Protein AF-A0A7J5EAK7-F1 (afdb_monomer_lite)

Sequence (174 aa):
MSTESIKKLTDEFKSHREKKEISLQLIHNKTRIDIKYLKAIEDGNFDVMPQVYLRAFLKEYAKSIGLDPEETLKNYEKAIAGLYGIEEETEQENDKSKKEGKQEKKKLIYTYENVMGVEEPASKKNNNLIIGLIGAGAVIVAAVLIFIFTRNEPEIIKENPYEEILEENSDRFE

Secondary structure (DSSP, 8-state):
-HHHHHHHHHHHHHHHHHHTT--HHHHHHHH---HHHHHHHHTT-GGGS-HHHHHHHHHHHHHHTT--HHHHHHHHHHHHTT-SS--------------------------STTS-----PPP--------SSHHHHHHHHHHHHHHHHHT-------PPPHHHHHHHHHTT--
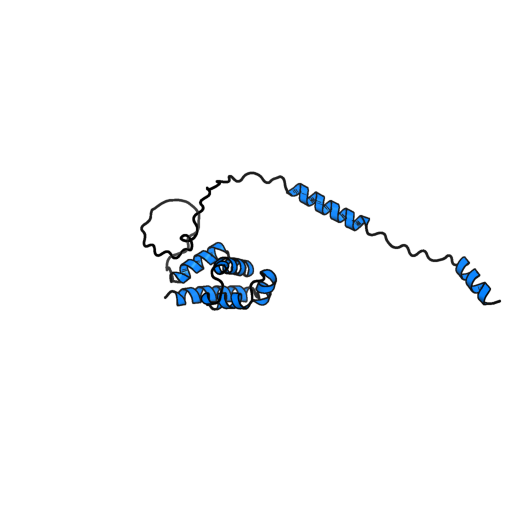
Foldseek 3Di:
DLVVLQQVLLCVLVVLCVVVVHDLVNLCVVPVDDSVVVVCSSVSNCVPDDPVCPLVVQLSSCVSSVHHSVVSVVSVVCSNVVNHPPDPPDDDDDDDDDDDDDDDDDDDDDDPPPPDDDDDDDDDDDDDDDPDPPVVVVVVVVVVVCVVVVPDDPPDPDDDPPVVVVVVVVVVVD

pLDDT: mean 76.87, std 22.94, range [28.05, 98.62]

Structure (mmCIF, N/CA/C/O backbone):
data_AF-A0A7J5EAK7-F1
#
_entry.id   AF-A0A7J5EAK7-F1
#
loop_
_atom_site.group_PDB
_atom_site.id
_atom_site.type_symbol
_atom_site.label_atom_id
_atom_site.label_alt_id
_atom_site.label_comp_id
_atom_site.label_asym_id
_atom_site.label_entity_id
_atom_site.label_seq_id
_atom_site.pdbx_PDB_ins_code
_atom_site.Cartn_x
_atom_site.Cartn_y
_atom_site.Cartn_z
_atom_site.occupancy
_atom_site.B_iso_or_equiv
_atom_site.auth_seq_id
_atom_site.auth_comp_id
_atom_site.au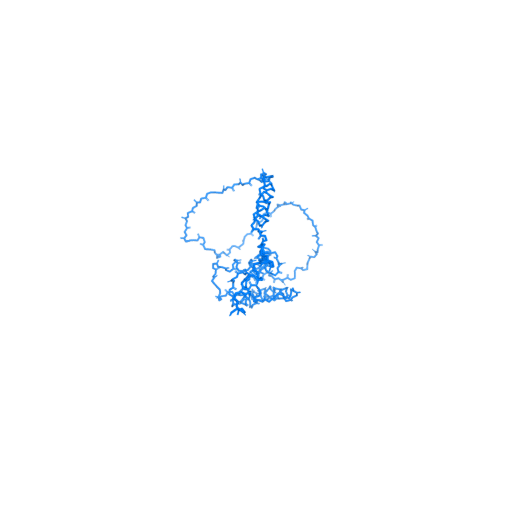th_asym_id
_atom_site.auth_atom_id
_atom_site.pdbx_PDB_model_num
ATOM 1 N N . MET A 1 1 ? 20.276 -9.137 -8.975 1.00 59.59 1 MET A N 1
ATOM 2 C CA . MET A 1 1 ? 20.532 -7.816 -8.357 1.00 59.59 1 MET A CA 1
ATOM 3 C C . MET A 1 1 ? 19.228 -7.068 -8.110 1.00 59.59 1 MET A C 1
ATOM 5 O O . MET A 1 1 ? 18.949 -6.799 -6.955 1.00 59.59 1 MET A O 1
ATOM 9 N N . SER A 1 2 ? 18.381 -6.832 -9.121 1.00 76.56 2 SER A N 1
ATOM 10 C CA . SER A 1 2 ? 17.068 -6.179 -8.929 1.00 76.56 2 SER A CA 1
ATOM 11 C C . SER A 1 2 ? 16.151 -6.880 -7.918 1.00 76.56 2 SER A C 1
ATOM 13 O O . SER A 1 2 ? 15.504 -6.210 -7.123 1.00 76.56 2 SER A O 1
ATOM 15 N N . THR A 1 3 ? 16.136 -8.217 -7.881 1.00 87.69 3 THR A N 1
ATOM 16 C CA . THR A 1 3 ? 15.314 -8.989 -6.931 1.00 87.69 3 THR A CA 1
ATOM 17 C C . THR A 1 3 ? 15.626 -8.675 -5.466 1.00 87.69 3 THR A C 1
ATOM 19 O O . THR A 1 3 ? 14.704 -8.584 -4.664 1.00 87.69 3 THR A O 1
ATOM 22 N N . GLU A 1 4 ? 16.898 -8.460 -5.121 1.00 92.88 4 GLU A N 1
ATOM 23 C CA . GLU A 1 4 ? 17.300 -8.151 -3.742 1.00 92.88 4 GLU A CA 1
ATOM 24 C C . GLU A 1 4 ? 16.856 -6.739 -3.344 1.00 92.88 4 GLU A C 1
ATOM 26 O O . GLU A 1 4 ? 16.262 -6.538 -2.288 1.00 92.88 4 GLU A O 1
ATOM 31 N N . SER A 1 5 ? 17.053 -5.765 -4.238 1.00 94.62 5 SER A N 1
ATOM 32 C CA . SER A 1 5 ? 16.571 -4.394 -4.055 1.00 94.62 5 SER A CA 1
ATOM 33 C C . SER A 1 5 ? 15.048 -4.319 -3.904 1.00 94.62 5 SER A C 1
ATOM 35 O O . SER A 1 5 ? 14.554 -3.567 -3.065 1.00 94.62 5 SER A O 1
ATOM 37 N N . ILE A 1 6 ? 14.301 -5.102 -4.690 1.00 95.69 6 ILE A N 1
ATOM 38 C CA . ILE A 1 6 ? 12.842 -5.215 -4.566 1.00 95.69 6 ILE A CA 1
ATOM 39 C C . ILE A 1 6 ? 12.470 -5.816 -3.215 1.00 95.69 6 ILE A C 1
ATOM 41 O O . ILE A 1 6 ? 11.661 -5.228 -2.505 1.00 95.69 6 ILE A O 1
ATOM 45 N N . LYS A 1 7 ? 13.088 -6.939 -2.841 1.00 96.00 7 LYS A N 1
ATOM 46 C CA . LYS A 1 7 ? 12.810 -7.610 -1.572 1.00 96.00 7 LYS A CA 1
ATOM 47 C C . LYS A 1 7 ? 13.039 -6.678 -0.379 1.00 96.00 7 LYS A C 1
ATOM 49 O O . LYS A 1 7 ? 12.190 -6.594 0.500 1.00 96.00 7 LYS A O 1
ATOM 54 N N . LYS A 1 8 ? 14.143 -5.928 -0.373 1.00 96.69 8 LYS A N 1
ATOM 55 C CA . LYS A 1 8 ? 14.441 -4.951 0.684 1.00 96.69 8 LYS A CA 1
ATOM 56 C C . LYS A 1 8 ? 13.354 -3.877 0.796 1.00 96.69 8 LYS A C 1
ATOM 58 O O . LYS A 1 8 ? 12.881 -3.601 1.894 1.00 96.69 8 LYS A O 1
ATOM 63 N N . LEU A 1 9 ? 12.911 -3.315 -0.331 1.00 97.38 9 LEU A N 1
ATOM 64 C CA . LEU A 1 9 ? 11.828 -2.327 -0.357 1.00 97.38 9 LEU A CA 1
ATOM 65 C C . LEU A 1 9 ? 10.512 -2.890 0.202 1.00 97.38 9 LEU A C 1
ATOM 67 O O . LEU A 1 9 ? 9.829 -2.230 0.984 1.00 97.38 9 LEU A O 1
ATOM 71 N N . THR A 1 10 ? 10.130 -4.100 -0.203 1.00 97.69 10 THR A N 1
ATOM 72 C CA . THR A 1 10 ? 8.844 -4.684 0.195 1.00 97.69 10 THR A CA 1
ATOM 73 C C . THR A 1 10 ? 8.856 -5.184 1.640 1.00 97.69 10 THR A C 1
ATOM 75 O O . THR A 1 10 ? 7.854 -5.045 2.344 1.00 97.69 10 THR A O 1
ATOM 78 N N . ASP A 1 11 ? 10.010 -5.642 2.131 1.00 98.00 11 ASP A N 1
ATOM 79 C CA . ASP A 1 11 ? 10.236 -5.926 3.550 1.00 98.00 11 ASP A CA 1
ATOM 80 C C . ASP A 1 11 ? 10.095 -4.651 4.404 1.00 98.00 11 ASP A C 1
ATOM 82 O O . ASP A 1 11 ? 9.491 -4.685 5.481 1.00 98.00 11 ASP A O 1
ATOM 86 N N . GLU A 1 12 ? 10.584 -3.500 3.926 1.00 97.69 12 GLU A N 1
ATOM 87 C CA . GLU A 1 12 ? 10.395 -2.204 4.592 1.00 97.69 12 GLU A CA 1
ATOM 88 C C . GLU A 1 12 ? 8.923 -1.773 4.613 1.00 97.69 12 GLU A C 1
ATOM 90 O O . GLU A 1 12 ? 8.426 -1.331 5.652 1.00 97.69 12 GLU A O 1
ATOM 95 N N . PHE A 1 13 ? 8.193 -1.955 3.509 1.00 98.38 13 PHE A N 1
ATOM 96 C CA . PHE A 1 13 ? 6.749 -1.706 3.445 1.00 98.38 13 PHE A CA 1
ATOM 97 C C . PHE A 1 13 ? 5.978 -2.522 4.479 1.00 98.38 13 PHE A C 1
ATOM 99 O O . PHE A 1 13 ? 5.149 -1.969 5.211 1.00 98.38 13 PHE A O 1
ATOM 106 N N . LYS A 1 14 ? 6.264 -3.824 4.557 1.00 98.56 14 LYS A N 1
ATOM 107 C CA . LYS A 1 14 ? 5.646 -4.729 5.524 1.00 98.56 14 LYS A CA 1
ATOM 108 C C . LYS A 1 14 ? 5.990 -4.338 6.955 1.00 98.56 14 LYS A C 1
ATOM 110 O O . LYS A 1 14 ? 5.097 -4.166 7.783 1.00 98.56 14 LYS A O 1
ATOM 115 N N . SER A 1 15 ? 7.271 -4.095 7.220 1.00 98.19 15 SER A N 1
ATOM 116 C CA . SER A 1 15 ? 7.754 -3.661 8.533 1.00 98.19 15 SER A CA 1
ATOM 117 C C . SER A 1 15 ? 7.088 -2.360 8.981 1.00 98.19 15 SER A C 1
ATOM 119 O O . SER A 1 15 ? 6.695 -2.224 10.137 1.00 98.19 15 SER A O 1
ATOM 121 N N . HIS A 1 16 ? 6.932 -1.391 8.078 1.00 98.06 16 HIS A N 1
ATOM 122 C CA . HIS A 1 16 ? 6.281 -0.120 8.382 1.00 98.06 16 HIS A CA 1
ATOM 123 C C . HIS A 1 16 ? 4.782 -0.288 8.658 1.00 98.06 16 HIS A C 1
ATOM 125 O O . HIS A 1 16 ? 4.257 0.314 9.597 1.00 98.06 16 HIS A O 1
ATOM 131 N N . ARG A 1 17 ? 4.094 -1.139 7.885 1.00 98.50 17 ARG A N 1
ATOM 132 C CA . ARG A 1 17 ? 2.691 -1.489 8.128 1.00 98.50 17 ARG A CA 1
ATOM 133 C C . ARG A 1 17 ? 2.503 -2.122 9.508 1.00 98.50 17 ARG A C 1
ATOM 135 O O . ARG A 1 17 ? 1.612 -1.710 10.249 1.00 98.50 17 ARG A O 1
ATOM 142 N N . GLU A 1 18 ? 3.326 -3.114 9.838 1.00 98.25 18 GLU A N 1
ATOM 143 C CA . GLU A 1 18 ? 3.244 -3.864 11.096 1.00 98.25 18 GLU A CA 1
ATOM 144 C C . GLU A 1 18 ? 3.572 -2.986 12.305 1.00 98.25 18 GLU A C 1
ATOM 146 O O . GLU A 1 18 ? 2.847 -3.036 13.293 1.00 98.25 18 GLU A O 1
ATOM 151 N N . LYS A 1 19 ? 4.564 -2.091 12.198 1.00 98.00 19 LYS A N 1
ATOM 152 C CA . LYS A 1 19 ? 4.863 -1.078 13.229 1.00 98.00 19 LYS A CA 1
ATOM 153 C C . LYS A 1 19 ? 3.700 -0.126 13.508 1.00 98.00 19 LYS A C 1
ATOM 155 O O . LYS A 1 19 ? 3.615 0.418 14.602 1.00 98.00 19 LYS A O 1
ATOM 160 N N . LYS A 1 20 ? 2.831 0.105 12.522 1.00 97.12 20 LYS A N 1
ATOM 161 C CA . LYS A 1 20 ? 1.607 0.905 12.674 1.00 97.12 20 LYS A CA 1
ATOM 162 C C . LYS A 1 20 ? 0.379 0.070 13.040 1.00 97.12 20 LYS A C 1
ATOM 164 O O . LYS A 1 20 ? -0.715 0.621 13.082 1.00 97.12 20 LYS A O 1
ATOM 169 N N . GLU A 1 21 ? 0.546 -1.236 13.257 1.00 98.06 21 GLU A N 1
ATOM 170 C CA . GLU A 1 21 ? -0.526 -2.178 13.604 1.00 98.06 21 GLU A CA 1
ATOM 171 C C . GLU A 1 21 ? -1.675 -2.208 12.576 1.00 98.06 21 GLU A C 1
ATOM 173 O O . GLU A 1 21 ? -2.831 -2.498 12.884 1.00 98.06 21 GLU A O 1
ATOM 178 N N . ILE A 1 22 ? -1.364 -1.927 11.306 1.00 98.12 22 ILE A N 1
ATOM 179 C CA . ILE A 1 22 ? -2.350 -1.907 10.222 1.00 98.12 22 ILE A CA 1
ATOM 180 C C . ILE A 1 22 ? -2.456 -3.310 9.616 1.00 98.12 22 ILE A C 1
ATOM 182 O O . ILE A 1 22 ? -1.481 -3.856 9.100 1.00 98.12 22 ILE A O 1
ATOM 186 N N . SER A 1 23 ? -3.645 -3.911 9.621 1.00 98.62 23 SER A N 1
ATOM 187 C CA . SER A 1 23 ? -3.868 -5.196 8.942 1.00 98.62 23 SER A CA 1
ATOM 188 C C . SER A 1 23 ? -4.074 -5.013 7.434 1.00 98.62 23 SER A C 1
ATOM 190 O O . SER A 1 23 ? -4.604 -3.997 6.979 1.00 98.62 23 SER A O 1
ATOM 192 N N . LEU A 1 24 ? -3.716 -6.023 6.633 1.00 98.56 24 LEU A N 1
ATOM 193 C CA . LEU A 1 24 ? -4.024 -6.019 5.195 1.00 98.56 24 LEU A CA 1
ATOM 194 C C . LEU A 1 24 ? -5.541 -5.955 4.945 1.00 98.56 24 LEU A C 1
ATOM 196 O O . LEU A 1 24 ? -5.981 -5.313 3.997 1.00 98.56 24 LEU A O 1
ATOM 200 N N . GLN A 1 25 ? -6.347 -6.549 5.830 1.00 98.62 25 GLN A N 1
ATOM 201 C CA . GLN A 1 25 ? -7.807 -6.449 5.824 1.00 98.62 25 GLN A CA 1
ATOM 202 C C . GLN A 1 25 ? -8.281 -4.999 5.982 1.00 98.62 25 GLN A C 1
ATOM 204 O O . GLN A 1 25 ? -9.196 -4.580 5.277 1.00 98.62 25 GLN A O 1
ATOM 209 N N . LEU A 1 26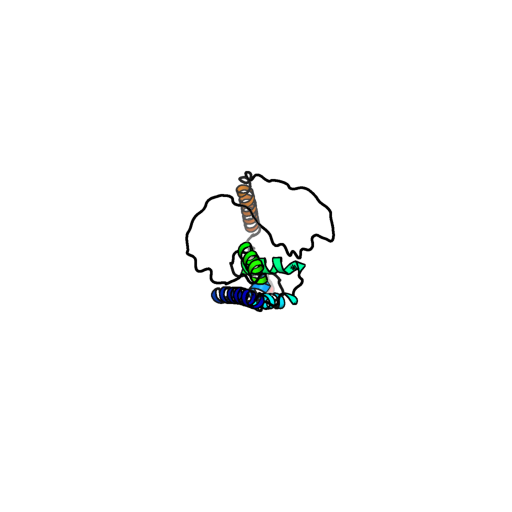 ? -7.655 -4.209 6.860 1.00 98.31 26 LEU A N 1
ATOM 210 C CA . LEU A 1 26 ? -7.994 -2.795 7.023 1.00 98.31 26 LEU A CA 1
ATOM 211 C C . LEU A 1 26 ? -7.704 -2.000 5.742 1.00 98.31 26 LEU A C 1
ATOM 213 O O . LEU A 1 26 ? -8.547 -1.219 5.294 1.00 98.31 26 LEU A O 1
ATOM 217 N N . ILE A 1 27 ? -6.546 -2.237 5.117 1.00 98.56 27 ILE A N 1
ATOM 218 C CA . ILE A 1 27 ? -6.185 -1.608 3.838 1.00 98.56 27 ILE A CA 1
ATOM 219 C C . ILE A 1 27 ? -7.177 -2.024 2.746 1.00 98.56 27 ILE A C 1
ATOM 221 O O . ILE A 1 27 ? -7.671 -1.168 2.012 1.00 98.56 27 ILE A O 1
ATOM 225 N N . HIS A 1 28 ? -7.531 -3.308 2.667 1.00 98.56 28 HIS A N 1
ATOM 226 C CA . HIS A 1 28 ? -8.531 -3.814 1.728 1.00 98.56 28 HIS A CA 1
ATOM 227 C C . HIS A 1 28 ? -9.884 -3.113 1.902 1.00 98.56 28 HIS A C 1
ATOM 229 O O . HIS A 1 28 ? -10.446 -2.602 0.936 1.00 98.56 28 HIS A O 1
ATOM 235 N N . ASN A 1 29 ? -10.382 -3.016 3.136 1.00 98.06 29 ASN A N 1
ATOM 236 C CA . ASN A 1 29 ? -11.674 -2.396 3.426 1.00 98.06 29 ASN A CA 1
ATOM 237 C C . ASN A 1 29 ? -11.713 -0.915 3.014 1.00 98.06 29 ASN A C 1
ATOM 239 O O . ASN A 1 29 ? -12.724 -0.446 2.484 1.00 98.06 29 ASN A O 1
ATOM 243 N N . LYS A 1 30 ? -10.603 -0.193 3.219 1.00 97.44 30 LYS A N 1
ATOM 244 C CA . LYS A 1 30 ? -10.469 1.233 2.892 1.00 97.44 30 LYS A CA 1
ATOM 245 C C . LYS A 1 30 ? -10.295 1.492 1.394 1.00 97.44 30 LYS A C 1
ATOM 247 O O . LYS A 1 30 ? -10.898 2.417 0.862 1.00 97.44 30 LYS A O 1
ATOM 252 N N . THR A 1 31 ? -9.462 0.699 0.727 1.00 97.75 31 THR A N 1
ATOM 253 C CA . THR A 1 31 ? -8.991 0.973 -0.645 1.00 97.75 31 THR A CA 1
ATOM 254 C C . THR A 1 31 ? -9.709 0.150 -1.709 1.00 97.75 31 THR A C 1
ATOM 256 O O . THR A 1 31 ? -9.631 0.465 -2.892 1.00 97.75 31 THR A O 1
ATOM 259 N N . ARG A 1 32 ? -10.392 -0.925 -1.295 1.00 98.00 32 ARG A N 1
ATOM 260 C CA . ARG A 1 32 ? -10.991 -1.963 -2.150 1.00 98.00 32 ARG A CA 1
ATOM 261 C C . ARG A 1 32 ? -9.996 -2.728 -3.023 1.00 98.00 32 ARG A C 1
ATOM 263 O O . ARG A 1 32 ? -10.410 -3.497 -3.887 1.00 98.00 32 ARG A O 1
ATOM 270 N N . ILE A 1 33 ? -8.697 -2.587 -2.770 1.00 98.12 33 ILE A N 1
ATOM 271 C CA . ILE A 1 33 ? -7.670 -3.422 -3.391 1.00 98.12 33 ILE A CA 1
ATOM 272 C C . ILE A 1 33 ? -7.772 -4.820 -2.784 1.00 98.12 33 ILE A C 1
ATOM 274 O O . ILE A 1 33 ? -7.721 -4.975 -1.566 1.00 98.12 33 ILE A O 1
ATOM 278 N N . ASP A 1 34 ? -7.940 -5.841 -3.624 1.00 98.38 34 ASP A N 1
ATOM 279 C CA . ASP A 1 34 ? -7.998 -7.247 -3.204 1.00 98.38 34 ASP A CA 1
ATOM 280 C C . ASP A 1 34 ? -6.773 -7.610 -2.342 1.00 98.38 34 ASP A C 1
ATOM 282 O O . ASP A 1 34 ? -5.634 -7.281 -2.686 1.00 98.38 34 ASP A O 1
ATOM 286 N N . ILE A 1 35 ? -7.009 -8.311 -1.227 1.00 98.25 35 ILE A N 1
ATOM 287 C CA . ILE A 1 35 ? -5.970 -8.756 -0.288 1.00 98.25 35 ILE A CA 1
ATOM 288 C C . ILE A 1 35 ? -4.854 -9.510 -1.017 1.00 98.25 35 ILE A C 1
ATOM 290 O O . ILE A 1 35 ? -3.692 -9.378 -0.637 1.00 98.25 35 ILE A O 1
ATOM 294 N N . LYS A 1 36 ? -5.171 -10.264 -2.079 1.00 97.94 36 LYS A N 1
ATOM 295 C CA . LYS A 1 36 ? -4.151 -10.977 -2.861 1.00 97.94 36 LYS A CA 1
ATOM 296 C C . LYS A 1 36 ? -3.103 -10.033 -3.461 1.00 97.94 36 LYS A C 1
ATOM 298 O O . LYS A 1 36 ? -1.931 -10.383 -3.495 1.00 97.94 36 LYS A O 1
ATOM 303 N N . TYR A 1 37 ? -3.503 -8.831 -3.885 1.00 98.38 37 TYR A N 1
ATOM 304 C CA . TYR A 1 37 ? -2.587 -7.839 -4.448 1.00 98.38 37 TYR A CA 1
ATOM 305 C C . TYR A 1 37 ? -1.814 -7.102 -3.361 1.00 98.38 37 TYR A C 1
ATOM 307 O O . TYR A 1 37 ? -0.652 -6.779 -3.563 1.00 98.38 37 TYR A O 1
ATOM 315 N N . LEU A 1 38 ? -2.423 -6.876 -2.195 1.00 98.50 38 LEU A N 1
ATOM 316 C CA . LEU A 1 38 ? -1.718 -6.295 -1.052 1.00 98.50 38 LEU A CA 1
ATOM 317 C C . LEU A 1 38 ? -0.608 -7.229 -0.551 1.00 98.50 38 LEU A C 1
ATOM 319 O O . LEU A 1 38 ? 0.502 -6.775 -0.300 1.00 98.50 38 LEU A O 1
ATOM 323 N N . LYS A 1 39 ? -0.882 -8.538 -0.485 1.00 98.31 39 LYS A N 1
ATOM 324 C CA . LYS A 1 39 ? 0.142 -9.559 -0.210 1.00 98.31 39 LYS A CA 1
ATOM 325 C C . LYS A 1 39 ? 1.226 -9.564 -1.283 1.00 98.31 39 LYS A C 1
ATOM 327 O O . LYS A 1 39 ? 2.398 -9.501 -0.955 1.00 98.31 39 LYS A O 1
ATOM 332 N N . ALA A 1 40 ? 0.832 -9.529 -2.556 1.00 97.88 40 ALA A N 1
ATOM 333 C CA . ALA A 1 40 ? 1.771 -9.476 -3.671 1.00 97.88 40 ALA A CA 1
ATOM 334 C C . ALA A 1 40 ? 2.723 -8.264 -3.614 1.00 97.88 40 ALA A C 1
ATOM 336 O O . ALA A 1 40 ? 3.885 -8.397 -3.989 1.00 97.88 40 ALA A O 1
ATOM 337 N N . ILE A 1 41 ? 2.258 -7.108 -3.117 1.00 98.12 41 ILE A N 1
ATOM 338 C CA . ILE A 1 41 ? 3.114 -5.937 -2.861 1.00 98.12 41 ILE A CA 1
ATOM 339 C C . ILE A 1 41 ? 4.166 -6.252 -1.795 1.00 98.12 41 ILE A C 1
ATOM 341 O O . ILE A 1 41 ? 5.328 -5.927 -2.002 1.00 98.12 41 ILE A O 1
ATOM 345 N N . GLU A 1 42 ? 3.784 -6.867 -0.673 1.00 98.19 42 GLU A N 1
ATOM 346 C CA . GLU A 1 42 ? 4.727 -7.213 0.405 1.00 98.19 42 GLU A CA 1
ATOM 347 C C . GLU A 1 42 ? 5.680 -8.353 0.023 1.00 98.19 42 GLU A C 1
ATOM 349 O O . GLU A 1 42 ? 6.833 -8.361 0.448 1.00 98.19 42 GLU A O 1
ATOM 354 N N . ASP A 1 43 ? 5.227 -9.275 -0.825 1.00 97.00 43 ASP A N 1
ATOM 355 C CA . ASP A 1 43 ? 6.020 -10.402 -1.322 1.00 97.00 43 ASP A CA 1
ATOM 356 C C . ASP A 1 43 ? 6.930 -10.007 -2.506 1.00 97.00 43 ASP A C 1
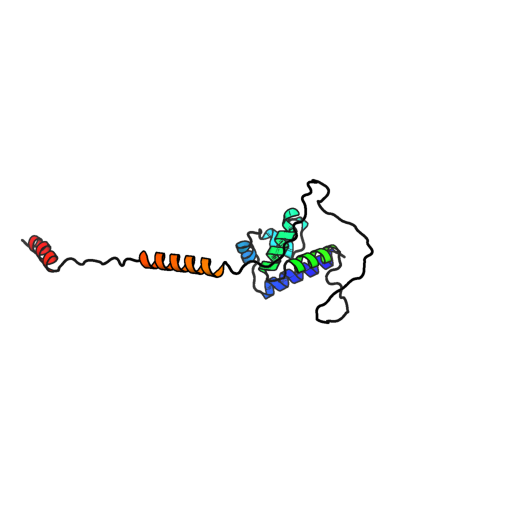ATOM 358 O O . ASP A 1 43 ? 7.708 -10.827 -2.994 1.00 97.00 43 ASP A O 1
ATOM 362 N N . GLY A 1 44 ? 6.809 -8.776 -3.022 1.00 96.00 44 GLY A N 1
ATOM 363 C CA . GLY A 1 44 ? 7.528 -8.310 -4.215 1.00 96.00 44 GLY A CA 1
ATOM 364 C C . GLY A 1 44 ? 7.140 -9.024 -5.511 1.00 96.00 44 GLY A C 1
ATOM 365 O O . GLY A 1 44 ? 7.841 -8.913 -6.517 1.00 96.00 44 GLY A O 1
ATOM 366 N N . ASN A 1 45 ? 6.017 -9.742 -5.510 1.00 95.50 45 ASN A N 1
ATOM 367 C CA . ASN A 1 45 ? 5.515 -10.485 -6.655 1.00 95.50 45 ASN A CA 1
ATOM 368 C C . ASN A 1 45 ? 4.561 -9.616 -7.485 1.00 95.50 45 ASN A C 1
ATOM 370 O O . ASN A 1 45 ? 3.344 -9.769 -7.435 1.00 95.50 45 ASN A O 1
ATOM 374 N N . PHE A 1 46 ? 5.103 -8.684 -8.263 1.00 94.12 46 PHE A N 1
ATOM 375 C CA . PHE A 1 46 ? 4.286 -7.775 -9.077 1.00 94.12 46 PHE A CA 1
ATOM 376 C C . PHE A 1 46 ? 3.742 -8.413 -10.369 1.00 94.12 46 PHE A C 1
ATOM 378 O O . PHE A 1 46 ? 2.946 -7.790 -11.070 1.00 94.12 46 PHE A O 1
ATOM 385 N N . ASP A 1 47 ? 4.111 -9.656 -10.684 1.00 92.06 47 ASP A N 1
ATOM 386 C CA . ASP A 1 47 ? 3.665 -10.339 -11.905 1.00 92.06 47 ASP A CA 1
ATOM 387 C C . ASP A 1 47 ? 2.194 -10.769 -11.834 1.00 92.06 47 ASP A C 1
ATOM 389 O O . ASP A 1 47 ? 1.509 -10.851 -12.853 1.00 92.06 47 ASP A O 1
ATOM 393 N N . VAL A 1 48 ? 1.671 -11.005 -10.625 1.00 92.25 48 VAL A N 1
ATOM 394 C CA . VAL A 1 48 ? 0.282 -11.458 -10.424 1.00 92.25 48 VAL A CA 1
ATOM 395 C C . VAL A 1 48 ? -0.751 -10.337 -10.529 1.00 92.25 48 VAL A C 1
ATOM 397 O O . VAL A 1 48 ? -1.952 -10.606 -10.477 1.00 92.25 48 VAL A O 1
ATOM 400 N N . MET A 1 49 ? -0.318 -9.080 -10.632 1.00 91.62 49 MET A N 1
ATOM 401 C CA . MET A 1 49 ? -1.207 -7.923 -10.638 1.00 91.62 49 MET A CA 1
ATOM 402 C C . MET A 1 49 ? -1.378 -7.316 -12.033 1.00 91.62 49 MET A C 1
ATOM 404 O O . MET A 1 49 ? -0.455 -7.343 -12.849 1.00 91.62 49 MET A O 1
ATOM 408 N N . PRO A 1 50 ? -2.552 -6.727 -12.338 1.00 94.62 50 PRO A N 1
ATOM 409 C CA . PRO A 1 50 ? -2.737 -6.066 -13.617 1.00 94.62 50 PRO A CA 1
ATOM 410 C C . PRO A 1 50 ? -1.827 -4.835 -13.701 1.00 94.62 50 PRO A C 1
ATOM 412 O O . PRO A 1 50 ? -1.948 -3.900 -12.907 1.00 94.62 50 PRO A O 1
ATOM 415 N N . GLN A 1 51 ? -0.940 -4.824 -14.694 1.00 90.38 51 GLN A N 1
ATOM 416 C CA . GLN A 1 51 ? 0.144 -3.842 -14.819 1.00 90.38 51 GLN A CA 1
ATOM 417 C C . GLN A 1 51 ? -0.341 -2.386 -14.870 1.00 90.38 51 GLN A C 1
ATOM 419 O O . GLN A 1 51 ? 0.298 -1.492 -14.321 1.00 90.38 51 GLN A O 1
ATOM 424 N N . VAL A 1 52 ? -1.518 -2.149 -15.455 1.00 94.50 52 VAL A N 1
ATOM 425 C CA . VAL A 1 52 ? -2.139 -0.816 -15.534 1.00 94.50 52 VAL A CA 1
ATOM 426 C C . VAL A 1 52 ? -2.429 -0.233 -14.141 1.00 94.50 52 VAL A C 1
ATOM 428 O O . VAL A 1 52 ? -2.402 0.984 -13.966 1.00 94.50 52 VAL A O 1
ATOM 431 N N . TYR A 1 53 ? -2.660 -1.082 -13.133 1.00 94.44 53 TYR A N 1
ATOM 432 C CA . TYR A 1 53 ? -3.034 -0.656 -11.781 1.00 94.44 53 TYR A CA 1
ATOM 433 C C . TYR A 1 53 ? -1.893 -0.691 -10.765 1.00 94.44 53 TYR A C 1
ATOM 435 O O . TYR A 1 53 ? -2.048 -0.118 -9.691 1.00 94.44 53 TYR A O 1
ATOM 443 N N . LEU A 1 54 ? -0.744 -1.288 -11.088 1.00 96.06 54 LEU A N 1
ATOM 444 C CA . LEU A 1 54 ? 0.393 -1.431 -10.170 1.00 96.06 54 LEU A CA 1
ATOM 445 C C . LEU A 1 54 ? 0.771 -0.107 -9.483 1.00 96.06 54 LEU A C 1
ATOM 447 O O . LEU A 1 54 ? 0.829 -0.034 -8.256 1.00 96.06 54 LEU A O 1
ATOM 451 N N . ARG A 1 55 ? 0.959 0.970 -10.260 1.00 97.00 55 ARG A N 1
ATOM 452 C CA . ARG A 1 55 ? 1.319 2.293 -9.711 1.00 97.00 55 ARG A CA 1
ATOM 453 C C . ARG A 1 55 ? 0.224 2.846 -8.797 1.00 97.00 55 ARG A C 1
ATOM 455 O O . ARG A 1 55 ? 0.533 3.429 -7.762 1.00 97.00 55 ARG A O 1
ATOM 462 N N . ALA A 1 56 ? -1.046 2.668 -9.163 1.00 97.62 56 ALA A N 1
ATOM 463 C CA . ALA A 1 56 ? -2.172 3.122 -8.350 1.00 97.62 56 ALA A CA 1
ATOM 464 C C . ALA A 1 56 ? -2.257 2.340 -7.031 1.00 97.62 56 ALA A C 1
ATOM 466 O O . ALA A 1 56 ? -2.426 2.942 -5.973 1.00 97.62 56 ALA A O 1
ATOM 467 N N . PHE A 1 57 ? -2.065 1.020 -7.083 1.00 98.25 57 PHE A N 1
ATOM 468 C CA . PHE A 1 57 ? -2.068 0.161 -5.903 1.00 98.25 57 PHE A CA 1
ATOM 469 C C . PHE A 1 57 ? -0.909 0.475 -4.962 1.00 98.25 57 PHE A C 1
ATOM 471 O O . PHE A 1 57 ? -1.138 0.605 -3.765 1.00 98.25 57 PHE A O 1
ATOM 478 N N . LEU A 1 58 ? 0.302 0.687 -5.486 1.00 98.19 58 LEU A N 1
ATOM 479 C CA . LEU A 1 58 ? 1.450 1.104 -4.677 1.00 98.19 58 LEU A CA 1
ATOM 480 C C . LEU A 1 58 ? 1.210 2.453 -3.992 1.00 98.19 58 LEU A C 1
ATOM 482 O O . LEU A 1 58 ? 1.461 2.576 -2.795 1.00 98.19 58 LEU A O 1
ATOM 486 N N . LYS A 1 59 ? 0.671 3.449 -4.712 1.00 98.25 59 LYS A N 1
ATOM 487 C CA . LYS A 1 59 ? 0.326 4.748 -4.111 1.00 98.25 59 LYS A CA 1
ATOM 488 C C . LYS A 1 59 ? -0.690 4.592 -2.985 1.00 98.25 59 LYS A C 1
ATOM 490 O O . LYS A 1 59 ? -0.528 5.186 -1.924 1.00 98.25 59 LYS A O 1
ATOM 495 N N . GLU A 1 60 ? -1.745 3.819 -3.209 1.00 98.50 60 GLU A N 1
ATOM 496 C CA . GLU A 1 60 ? -2.822 3.687 -2.232 1.00 98.50 60 GLU A CA 1
ATOM 497 C C . GLU A 1 60 ? -2.415 2.832 -1.023 1.00 98.50 60 GLU A C 1
ATOM 499 O O . GLU A 1 60 ? -2.793 3.136 0.113 1.00 98.50 60 GLU A O 1
ATOM 504 N N . TYR A 1 61 ? -1.566 1.827 -1.243 1.00 98.56 61 TYR A N 1
ATOM 505 C CA . TYR A 1 61 ? -0.899 1.082 -0.184 1.00 98.56 61 TYR A CA 1
ATOM 506 C C . TYR A 1 61 ? -0.035 2.013 0.675 1.00 98.56 61 TYR A C 1
ATOM 508 O O . TYR A 1 61 ? -0.244 2.087 1.886 1.00 98.56 61 TYR A O 1
ATOM 516 N N . ALA A 1 62 ? 0.850 2.798 0.046 1.00 98.56 62 ALA A N 1
ATOM 517 C CA . ALA A 1 62 ? 1.722 3.761 0.718 1.00 98.56 62 ALA A CA 1
ATOM 518 C C . ALA A 1 62 ? 0.928 4.748 1.583 1.00 98.56 62 ALA A C 1
ATOM 520 O O . ALA A 1 62 ? 1.192 4.863 2.779 1.00 98.56 62 ALA A O 1
ATOM 521 N N . LYS A 1 63 ? -0.118 5.377 1.027 1.00 98.38 63 LYS A N 1
ATOM 522 C CA . LYS A 1 63 ? -1.017 6.256 1.799 1.00 98.38 63 LYS A CA 1
ATOM 523 C C . LYS A 1 63 ? -1.647 5.539 2.985 1.00 98.38 63 LYS A C 1
ATOM 525 O O . LYS A 1 63 ? -1.770 6.121 4.061 1.00 98.38 63 LYS A O 1
ATOM 530 N N . SER A 1 64 ? -2.080 4.293 2.795 1.00 98.19 64 SER A N 1
ATOM 531 C CA . SER A 1 64 ? -2.761 3.523 3.838 1.00 98.19 64 SER A CA 1
ATOM 532 C C . SER A 1 64 ? -1.849 3.227 5.017 1.00 98.19 64 SER A C 1
ATOM 534 O O . SER A 1 64 ? -2.315 3.268 6.149 1.00 98.19 64 SER A O 1
ATOM 536 N N . ILE A 1 65 ? -0.557 3.019 4.764 1.00 97.69 65 ILE A N 1
ATOM 537 C CA . ILE A 1 65 ? 0.458 2.846 5.806 1.00 97.69 65 ILE A CA 1
ATOM 538 C C . 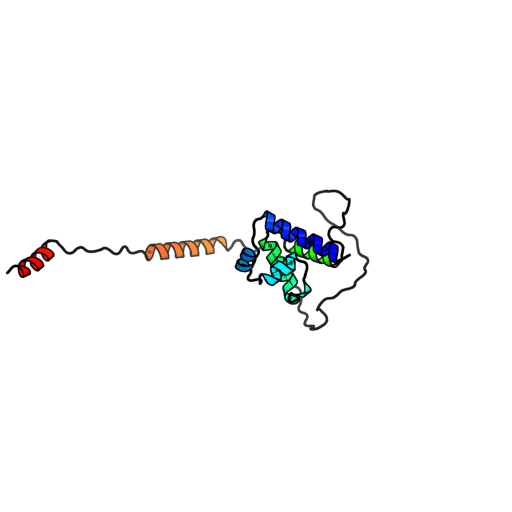ILE A 1 65 ? 1.147 4.165 6.180 1.00 97.69 65 ILE A C 1
ATOM 540 O O . ILE A 1 65 ? 2.072 4.171 6.982 1.00 97.69 65 ILE A O 1
ATOM 544 N N . GLY A 1 66 ? 0.696 5.304 5.649 1.00 96.69 66 GLY A N 1
ATOM 545 C CA . GLY A 1 66 ? 1.221 6.642 5.930 1.00 96.69 66 GLY A CA 1
ATOM 546 C C . GLY A 1 66 ? 2.678 6.852 5.514 1.00 96.69 66 GLY A C 1
ATOM 547 O O . GLY A 1 66 ? 3.423 7.463 6.276 1.00 96.69 66 GLY A O 1
ATOM 548 N N . LEU A 1 67 ? 3.076 6.291 4.372 1.00 97.69 67 LEU A N 1
ATOM 549 C CA . LEU A 1 67 ? 4.276 6.667 3.622 1.00 97.69 67 LEU A CA 1
ATOM 550 C C . LEU A 1 67 ? 3.925 7.718 2.560 1.00 97.69 67 LEU A C 1
ATOM 552 O O . LEU A 1 67 ? 2.764 7.827 2.149 1.00 97.69 67 LEU A O 1
ATOM 556 N N . ASP A 1 68 ? 4.929 8.458 2.085 1.00 98.00 68 ASP A N 1
ATOM 557 C CA . ASP A 1 68 ? 4.748 9.359 0.948 1.00 98.00 68 ASP A CA 1
ATOM 558 C C . ASP A 1 68 ? 4.564 8.557 -0.361 1.00 98.00 68 ASP A C 1
ATOM 560 O O . ASP A 1 68 ? 5.406 7.713 -0.695 1.00 98.00 68 ASP A O 1
ATOM 564 N N . PRO A 1 69 ? 3.477 8.778 -1.125 1.00 97.62 69 PRO A N 1
ATOM 565 C CA . PRO A 1 69 ? 3.196 7.984 -2.320 1.00 97.62 69 PRO A CA 1
ATOM 566 C C . PRO A 1 69 ? 4.166 8.227 -3.478 1.00 97.62 69 PRO A C 1
ATOM 568 O O . PRO A 1 69 ? 4.422 7.303 -4.251 1.00 97.62 69 PRO A O 1
ATOM 571 N N . GLU A 1 70 ? 4.679 9.448 -3.638 1.00 97.62 70 GLU A N 1
ATOM 572 C CA . GLU A 1 70 ? 5.575 9.773 -4.751 1.00 97.62 70 GLU A CA 1
ATOM 573 C C . GLU A 1 70 ? 6.986 9.245 -4.479 1.00 97.62 70 GLU A C 1
ATOM 575 O O . GLU A 1 70 ? 7.605 8.645 -5.360 1.00 97.62 70 GLU A O 1
ATOM 580 N N . GLU A 1 71 ? 7.466 9.375 -3.242 1.00 97.50 71 GLU A N 1
ATOM 581 C CA . GLU A 1 71 ? 8.710 8.761 -2.785 1.00 97.50 71 GLU A CA 1
ATOM 582 C C . GLU A 1 71 ? 8.647 7.235 -2.889 1.00 97.50 71 GLU A C 1
ATOM 584 O O . GLU A 1 71 ? 9.578 6.614 -3.399 1.00 97.50 71 GLU A O 1
ATOM 589 N N . THR A 1 72 ? 7.519 6.628 -2.509 1.00 97.88 72 THR A N 1
ATOM 590 C CA . THR A 1 72 ? 7.295 5.181 -2.650 1.00 97.88 72 THR A CA 1
ATOM 591 C C . THR A 1 72 ? 7.446 4.731 -4.105 1.00 97.88 72 THR A C 1
ATOM 593 O O . THR A 1 72 ? 8.138 3.747 -4.376 1.00 97.88 72 THR A O 1
ATOM 596 N N . LEU A 1 73 ? 6.855 5.453 -5.063 1.00 97.62 73 LEU A N 1
ATOM 597 C CA . LEU A 1 73 ? 7.015 5.112 -6.479 1.00 97.62 73 LEU A CA 1
ATOM 598 C C . LEU A 1 73 ? 8.448 5.304 -6.973 1.00 97.62 73 LEU A C 1
ATOM 600 O O . LEU A 1 73 ? 8.946 4.465 -7.719 1.00 97.62 73 LEU A O 1
ATOM 604 N N . LYS A 1 74 ? 9.127 6.369 -6.542 1.00 97.06 74 LYS A N 1
ATOM 605 C CA . LYS A 1 74 ? 10.539 6.592 -6.875 1.00 97.06 74 LYS A CA 1
ATOM 606 C C . LYS A 1 74 ? 11.420 5.462 -6.338 1.00 97.06 74 LYS A C 1
ATOM 608 O O . LYS A 1 74 ? 12.313 4.988 -7.036 1.00 97.06 74 LYS A O 1
ATOM 613 N N . ASN A 1 75 ? 11.166 5.013 -5.113 1.00 96.69 75 ASN A N 1
ATOM 614 C CA . ASN A 1 75 ? 11.892 3.913 -4.488 1.00 96.69 75 ASN A CA 1
ATOM 615 C C . ASN A 1 75 ? 11.608 2.583 -5.190 1.00 96.69 75 ASN A C 1
ATOM 617 O O . ASN A 1 75 ? 12.538 1.817 -5.427 1.00 96.69 75 ASN A O 1
ATOM 621 N N . TYR A 1 76 ? 10.368 2.358 -5.629 1.00 96.50 76 TYR A N 1
ATOM 622 C CA . TYR A 1 76 ? 10.022 1.231 -6.493 1.00 96.50 76 TYR A CA 1
ATOM 623 C C . TYR A 1 76 ? 10.786 1.263 -7.826 1.00 96.50 76 TYR A C 1
ATOM 625 O O . TYR A 1 76 ? 11.386 0.261 -8.209 1.00 96.50 76 TYR A O 1
ATOM 633 N N . GLU A 1 77 ? 10.846 2.415 -8.499 1.00 95.56 77 GLU A N 1
ATOM 634 C CA . GLU A 1 77 ? 11.606 2.594 -9.747 1.00 95.56 77 GLU A CA 1
ATOM 635 C C . GLU A 1 77 ? 13.116 2.350 -9.551 1.00 95.56 77 GLU A C 1
ATOM 637 O O . GLU A 1 77 ? 13.764 1.709 -10.381 1.00 95.56 77 GLU A O 1
ATOM 642 N N . LYS A 1 78 ? 13.683 2.784 -8.418 1.00 95.38 78 LYS A N 1
ATOM 643 C CA . LYS A 1 78 ? 15.062 2.436 -8.035 1.00 95.38 78 LYS A CA 1
ATOM 644 C C . LYS A 1 78 ? 15.221 0.938 -7.783 1.00 95.38 78 LYS A C 1
ATOM 646 O O . LYS A 1 78 ? 16.225 0.358 -8.189 1.00 95.38 78 LYS A O 1
ATOM 651 N N . ALA A 1 79 ? 14.251 0.308 -7.126 1.00 94.62 79 ALA A N 1
ATOM 652 C CA . ALA A 1 79 ? 14.319 -1.101 -6.764 1.00 94.62 79 ALA A CA 1
ATOM 653 C C . ALA A 1 79 ? 14.302 -2.011 -7.994 1.00 94.62 79 ALA A C 1
ATOM 655 O O . ALA A 1 79 ? 15.147 -2.899 -8.104 1.00 94.62 79 ALA A O 1
ATOM 656 N N . ILE A 1 80 ? 13.430 -1.737 -8.970 1.00 93.94 80 ILE A N 1
ATOM 657 C CA . ILE A 1 80 ? 13.414 -2.477 -10.242 1.00 93.94 80 ILE A CA 1
ATOM 658 C C . ILE A 1 80 ? 14.705 -2.277 -11.049 1.00 93.94 80 ILE A C 1
ATOM 660 O O . ILE A 1 80 ? 15.141 -3.195 -11.741 1.00 93.94 80 ILE A O 1
ATOM 664 N N . ALA A 1 81 ? 15.359 -1.118 -10.912 1.00 93.69 81 ALA A N 1
ATOM 665 C CA . ALA A 1 81 ? 16.674 -0.852 -11.492 1.00 93.69 81 ALA A CA 1
ATOM 666 C C . ALA A 1 81 ? 17.836 -1.497 -10.705 1.00 93.69 81 ALA A C 1
ATOM 668 O O . ALA A 1 81 ? 18.979 -1.436 -11.152 1.00 93.69 81 ALA A O 1
ATOM 669 N N . GLY A 1 82 ? 17.567 -2.119 -9.549 1.00 93.31 82 GLY A N 1
ATOM 670 C CA . GLY A 1 82 ? 18.585 -2.705 -8.672 1.00 93.31 82 GLY A CA 1
ATOM 671 C C . GLY A 1 82 ? 19.416 -1.684 -7.896 1.00 93.31 82 GLY A C 1
ATOM 672 O O . GLY A 1 82 ? 20.511 -2.010 -7.461 1.00 93.31 82 GLY A O 1
ATOM 673 N N . LEU A 1 83 ? 18.915 -0.454 -7.752 1.00 91.00 83 LEU A N 1
ATOM 674 C CA . LEU A 1 83 ? 19.589 0.672 -7.099 1.00 91.00 83 LEU A CA 1
ATOM 675 C C . LEU A 1 83 ? 19.007 0.993 -5.714 1.00 91.00 83 LEU A C 1
ATOM 677 O O . LEU A 1 83 ? 19.351 2.009 -5.115 1.00 91.00 83 LEU A O 1
ATOM 681 N N . TYR A 1 84 ? 18.074 0.179 -5.213 1.00 91.25 84 TYR A N 1
ATOM 682 C CA . TYR A 1 84 ? 17.463 0.406 -3.905 1.00 91.25 84 TYR A CA 1
ATOM 683 C C . TYR A 1 84 ? 18.246 -0.290 -2.799 1.00 91.25 84 TYR A C 1
ATOM 685 O O . TYR A 1 84 ? 18.550 -1.481 -2.905 1.00 91.25 84 TYR A O 1
ATOM 693 N N . GLY A 1 85 ? 18.538 0.464 -1.736 1.00 83.25 85 GLY A N 1
ATOM 694 C CA . GLY A 1 85 ? 19.208 -0.031 -0.541 1.00 83.25 85 GLY A CA 1
ATOM 695 C C . GLY A 1 85 ? 20.667 -0.434 -0.742 1.00 83.25 85 GLY A C 1
ATOM 696 O O . GLY A 1 85 ? 21.196 -1.136 0.119 1.00 83.25 85 GLY A O 1
ATOM 697 N N . ILE A 1 86 ? 21.291 0.013 -1.835 1.00 80.88 86 ILE A N 1
ATOM 698 C CA . ILE A 1 86 ? 22.744 0.135 -1.915 1.00 80.88 86 ILE A CA 1
ATOM 699 C C . ILE A 1 86 ? 23.112 1.226 -0.912 1.00 80.88 86 ILE A C 1
ATOM 701 O O . ILE A 1 86 ? 22.567 2.327 -0.975 1.00 80.88 86 ILE A O 1
ATOM 705 N N . GLU A 1 87 ? 23.946 0.882 0.060 1.00 60.84 87 GLU A N 1
ATOM 706 C CA . GLU A 1 87 ? 24.469 1.832 1.033 1.00 60.84 87 GLU A CA 1
ATOM 707 C C . GLU A 1 87 ? 25.288 2.880 0.271 1.00 60.84 87 GLU A C 1
ATOM 709 O O . GLU A 1 87 ? 26.410 2.622 -0.157 1.00 60.84 87 GLU A O 1
ATOM 714 N N . GLU A 1 88 ? 24.711 4.060 0.050 1.00 50.72 88 GLU A N 1
ATOM 715 C CA . GLU A 1 88 ? 25.527 5.257 -0.085 1.00 50.72 88 GLU A CA 1
ATOM 716 C C . GLU A 1 88 ? 26.026 5.566 1.329 1.00 50.72 88 GLU A C 1
ATOM 718 O O . GLU A 1 88 ? 25.321 6.153 2.150 1.00 50.72 88 GLU A O 1
ATOM 723 N N . GLU A 1 89 ? 27.246 5.124 1.641 1.00 45.84 89 GLU A N 1
ATOM 724 C CA . GLU A 1 89 ? 28.077 5.851 2.595 1.00 45.84 89 GLU A CA 1
ATOM 725 C C . GLU A 1 89 ? 28.251 7.264 2.028 1.00 45.84 89 GLU A C 1
ATOM 727 O O . GLU A 1 89 ? 29.140 7.512 1.223 1.00 45.84 89 GLU A O 1
ATOM 732 N N . THR A 1 90 ? 27.332 8.173 2.339 1.00 35.88 90 THR A N 1
ATOM 733 C CA . THR A 1 90 ? 27.570 9.621 2.383 1.00 35.88 90 THR A CA 1
ATOM 734 C C . THR A 1 90 ? 26.375 10.311 3.039 1.00 35.88 90 THR A C 1
ATOM 736 O O . THR A 1 90 ? 25.318 10.506 2.454 1.00 35.88 90 THR A O 1
ATOM 739 N N . GLU A 1 91 ? 26.583 10.594 4.322 1.00 41.34 91 GLU A N 1
ATOM 740 C CA . GLU A 1 91 ? 26.310 11.859 5.007 1.00 41.34 91 GLU A CA 1
ATOM 741 C C . GLU A 1 91 ? 24.944 12.546 4.828 1.00 41.34 91 GLU A C 1
ATOM 743 O O . GLU A 1 91 ? 24.521 13.000 3.769 1.00 41.34 91 GLU A O 1
ATOM 748 N N . GLN A 1 92 ? 24.302 12.721 5.983 1.00 41.72 92 GLN A N 1
ATOM 749 C CA . GLN A 1 92 ? 23.247 13.693 6.208 1.00 41.72 92 GLN A CA 1
ATOM 750 C C . GLN A 1 92 ? 23.769 15.110 5.936 1.00 41.72 92 GLN A C 1
ATOM 752 O O . GLN A 1 92 ? 24.680 15.549 6.629 1.00 41.72 92 GLN A O 1
ATOM 757 N N . GLU A 1 93 ? 23.102 15.877 5.072 1.00 39.94 93 GLU A N 1
ATOM 758 C CA . GLU A 1 93 ? 22.907 17.299 5.356 1.00 39.94 93 GLU A CA 1
ATOM 759 C C . GLU A 1 93 ? 21.621 17.855 4.733 1.00 39.94 93 GLU A C 1
ATOM 761 O O . GLU A 1 93 ? 21.124 17.423 3.694 1.00 39.94 93 GLU A O 1
ATOM 766 N N . ASN A 1 94 ? 21.050 18.782 5.488 1.00 35.56 94 ASN A N 1
ATOM 767 C CA . ASN A 1 94 ? 19.764 19.432 5.348 1.00 35.56 94 ASN A CA 1
ATOM 768 C C . ASN A 1 94 ? 19.838 20.608 4.350 1.00 35.56 94 ASN A C 1
ATOM 770 O O . ASN A 1 94 ? 20.893 21.184 4.118 1.00 35.56 94 ASN A O 1
ATOM 774 N N . ASP A 1 95 ? 18.657 21.036 3.913 1.00 38.00 95 ASP A N 1
ATOM 775 C CA . ASP A 1 95 ? 18.321 22.356 3.371 1.00 38.00 95 ASP A CA 1
ATOM 776 C C . ASP A 1 95 ? 18.334 22.606 1.846 1.00 38.00 95 ASP A C 1
ATOM 778 O O . ASP A 1 95 ? 19.109 22.115 1.030 1.00 38.00 95 ASP A O 1
ATOM 782 N N . LYS A 1 96 ? 17.331 23.402 1.480 1.00 40.75 96 LYS A N 1
ATOM 783 C CA . LYS A 1 96 ? 16.929 23.877 0.165 1.00 40.75 96 LYS A CA 1
ATOM 784 C C . LYS A 1 96 ? 18.046 24.689 -0.497 1.00 40.75 96 LYS A C 1
ATOM 786 O O . LYS A 1 96 ? 18.580 25.602 0.114 1.00 40.75 96 LYS A O 1
ATOM 791 N N . SER A 1 97 ? 18.215 24.509 -1.812 1.00 37.16 97 SER A N 1
ATOM 792 C CA . SER A 1 97 ? 18.109 25.560 -2.851 1.00 37.16 97 SER A CA 1
ATOM 793 C C . SER A 1 97 ? 19.003 25.270 -4.073 1.00 37.16 97 SER A C 1
ATOM 795 O O . SER A 1 97 ? 20.219 25.261 -3.992 1.00 37.16 97 SER A O 1
ATOM 797 N N . LYS A 1 98 ? 18.341 25.119 -5.230 1.00 37.22 98 LYS A N 1
ATOM 798 C CA . LYS A 1 98 ? 18.729 25.561 -6.588 1.00 37.22 98 LYS A CA 1
ATOM 799 C C . LYS A 1 98 ? 20.125 25.239 -7.191 1.00 37.22 98 LYS A C 1
ATOM 801 O O . LYS A 1 98 ? 21.116 25.881 -6.881 1.00 37.22 98 LYS A O 1
ATOM 806 N N . LYS A 1 99 ? 20.014 24.533 -8.333 1.00 36.72 99 LYS A N 1
ATOM 807 C CA . LYS A 1 99 ? 20.516 24.831 -9.704 1.00 36.72 99 LYS A CA 1
ATOM 808 C C . LYS A 1 99 ? 21.662 23.989 -10.294 1.00 36.72 99 LYS A C 1
ATOM 810 O O . LYS A 1 99 ? 22.818 24.143 -9.948 1.00 36.72 99 LYS A O 1
ATOM 815 N N . GLU A 1 100 ? 21.246 23.286 -11.356 1.00 33.00 100 GLU A N 1
ATOM 816 C CA . GLU A 1 100 ? 21.838 23.194 -12.707 1.00 33.00 100 GLU A CA 1
ATOM 817 C C . GLU A 1 100 ? 23.172 22.449 -12.912 1.00 33.00 100 GLU A C 1
ATOM 819 O O . GLU A 1 100 ? 24.245 22.930 -12.577 1.00 33.00 100 GLU A O 1
ATOM 824 N N . GLY A 1 101 ? 23.087 21.331 -13.652 1.00 28.05 101 GLY A N 1
ATOM 825 C CA . GLY A 1 101 ? 24.215 20.670 -14.318 1.00 28.05 101 GLY A CA 1
ATOM 826 C C . GLY A 1 101 ? 23.817 19.375 -15.046 1.00 28.05 101 GLY A C 1
ATOM 827 O O . GLY A 1 101 ? 23.568 18.362 -14.414 1.00 28.05 101 GLY A O 1
ATOM 828 N N . LYS A 1 102 ? 23.713 19.437 -16.380 1.00 32.00 102 LYS A N 1
ATOM 829 C CA . LYS A 1 102 ? 23.335 18.399 -17.379 1.00 32.00 102 LYS A CA 1
ATOM 830 C C . LYS A 1 102 ? 24.076 17.047 -17.236 1.00 32.00 102 LYS A C 1
ATOM 832 O O . LYS A 1 102 ? 25.280 17.041 -17.046 1.00 32.00 102 LYS A O 1
ATOM 837 N N . GLN A 1 103 ? 23.367 15.908 -17.224 1.00 36.25 103 GLN A N 1
ATOM 838 C CA . GLN A 1 103 ? 23.086 14.958 -18.335 1.00 36.25 103 GLN A CA 1
ATOM 839 C C . GLN A 1 103 ? 24.296 14.300 -19.031 1.00 36.25 103 GLN A C 1
ATOM 841 O O . GLN A 1 103 ? 24.930 14.944 -19.856 1.00 36.25 103 GLN A O 1
ATOM 846 N N . GLU A 1 104 ? 24.402 12.966 -18.914 1.00 33.69 104 GLU A N 1
ATOM 847 C CA . GLU A 1 104 ? 24.503 12.085 -20.090 1.00 33.69 104 GLU A CA 1
ATOM 848 C C . GLU A 1 104 ? 23.929 10.676 -19.823 1.00 33.69 104 GLU A C 1
ATOM 850 O O . GLU A 1 104 ? 23.814 10.225 -18.689 1.00 33.69 104 GLU A O 1
ATOM 855 N N . LYS A 1 105 ? 23.429 10.043 -20.888 1.00 38.88 105 LYS A N 1
ATOM 856 C CA . LYS A 1 105 ? 22.349 9.044 -20.920 1.00 38.88 105 LYS A CA 1
ATOM 857 C C . LYS A 1 105 ? 22.867 7.609 -21.092 1.00 38.88 105 LYS A C 1
ATOM 859 O O . LYS A 1 105 ? 23.692 7.366 -21.965 1.00 38.88 105 LYS A O 1
ATOM 864 N N . LYS A 1 106 ? 22.179 6.627 -20.491 1.00 34.62 106 LYS A N 1
ATOM 865 C CA . LYS A 1 106 ? 21.858 5.371 -21.200 1.00 34.62 106 LYS A CA 1
ATOM 866 C C . LYS A 1 106 ? 20.416 4.953 -20.909 1.00 34.62 106 LYS A C 1
ATOM 868 O O . LYS A 1 106 ? 20.052 4.597 -19.796 1.00 34.62 106 LYS A O 1
ATOM 873 N N . LYS A 1 107 ? 19.590 5.093 -21.944 1.00 37.56 107 LYS A N 1
ATOM 874 C CA . LYS A 1 107 ? 18.139 4.897 -21.978 1.00 37.56 107 LYS A CA 1
ATOM 875 C C . LYS A 1 107 ? 17.856 3.458 -22.419 1.00 37.56 107 LYS A C 1
ATOM 877 O O . LYS A 1 107 ? 18.146 3.123 -23.561 1.00 37.56 107 LYS A O 1
ATOM 882 N N . LEU A 1 108 ? 17.257 2.644 -21.559 1.00 38.19 108 LEU A N 1
ATOM 883 C CA . LEU A 1 108 ? 16.458 1.487 -21.969 1.00 38.19 108 LEU A CA 1
ATOM 884 C C . LEU A 1 108 ? 15.096 1.661 -21.300 1.00 38.19 108 LEU A C 1
ATOM 886 O O . LEU A 1 108 ? 14.945 1.475 -20.100 1.00 38.19 108 LEU A O 1
ATOM 890 N N . ILE A 1 109 ? 14.156 2.174 -22.092 1.00 32.78 109 ILE A N 1
ATOM 891 C CA . ILE A 1 109 ? 12.783 2.482 -21.699 1.00 32.78 109 ILE A CA 1
ATOM 892 C C . ILE A 1 109 ? 11.896 1.317 -22.118 1.00 32.78 109 ILE A C 1
ATOM 894 O O . ILE A 1 109 ? 11.921 0.931 -23.285 1.00 32.78 109 ILE A O 1
ATOM 898 N N . TYR A 1 110 ? 11.062 0.838 -21.199 1.00 53.16 110 TYR A N 1
ATOM 899 C CA . TYR A 1 110 ? 9.823 0.153 -21.543 1.00 53.16 110 TYR A CA 1
ATOM 900 C C . TYR A 1 110 ? 8.654 1.024 -21.064 1.00 53.16 110 TYR A C 1
ATOM 902 O O . TYR A 1 110 ? 8.358 1.058 -19.873 1.00 53.16 110 TYR A O 1
ATOM 910 N N . THR A 1 111 ? 8.021 1.757 -21.988 1.00 36.44 111 THR A N 1
ATOM 911 C CA . THR A 1 111 ? 6.823 2.570 -21.714 1.00 36.44 111 THR A CA 1
ATOM 912 C C . THR A 1 111 ? 5.799 2.391 -22.836 1.00 36.44 111 THR A C 1
ATOM 914 O O . THR A 1 111 ? 6.152 2.305 -24.010 1.00 36.44 111 THR A O 1
ATOM 917 N N . TYR A 1 112 ? 4.523 2.360 -22.451 1.00 52.75 112 TYR A N 1
ATOM 918 C CA . TYR A 1 112 ? 3.306 2.156 -23.255 1.00 52.75 112 TYR A CA 1
ATOM 919 C C . TYR A 1 112 ? 2.972 3.266 -24.283 1.00 52.75 112 TYR A C 1
ATOM 921 O O . TYR A 1 112 ? 1.880 3.279 -24.845 1.00 52.75 112 TYR A O 1
ATOM 929 N N . GLU A 1 113 ? 3.889 4.193 -24.559 1.00 37.84 113 GLU A N 1
ATOM 930 C CA . GLU A 1 113 ? 3.669 5.368 -25.424 1.00 37.84 113 GLU A CA 1
ATOM 931 C C . GLU A 1 113 ? 3.680 5.072 -26.939 1.00 37.84 113 GLU A C 1
ATOM 933 O O . GLU A 1 113 ? 3.452 5.973 -27.737 1.00 37.84 113 GLU A O 1
ATOM 938 N N . ASN A 1 114 ? 3.881 3.822 -27.371 1.00 47.12 114 ASN A N 1
ATOM 939 C CA . ASN A 1 114 ? 3.969 3.474 -28.799 1.00 47.12 114 ASN A CA 1
ATOM 940 C C . ASN A 1 114 ? 2.646 3.037 -29.458 1.00 47.12 114 ASN A C 1
ATOM 942 O O . ASN A 1 114 ? 2.680 2.633 -30.618 1.00 47.12 114 ASN A O 1
ATOM 946 N N . VAL A 1 115 ? 1.497 3.066 -28.766 1.00 53.38 115 VAL A N 1
ATOM 947 C CA . VAL A 1 115 ? 0.275 2.428 -29.309 1.00 53.38 115 VAL A CA 1
ATOM 948 C C . VAL A 1 115 ? -0.847 3.389 -29.703 1.00 53.38 115 VAL A C 1
ATOM 950 O O . VAL A 1 115 ? -1.570 3.062 -30.635 1.00 53.38 115 VAL A O 1
ATOM 953 N N . MET A 1 116 ? -1.003 4.580 -29.117 1.00 37.69 116 MET A N 1
ATOM 954 C CA . MET A 1 116 ? -2.040 5.516 -29.588 1.00 37.69 116 MET A CA 1
ATOM 955 C C . MET A 1 116 ? -1.609 6.974 -29.437 1.00 37.69 116 MET A C 1
ATOM 957 O O . MET A 1 116 ? -1.599 7.518 -28.338 1.00 37.69 116 MET A O 1
ATOM 961 N N . GLY A 1 117 ? -1.254 7.595 -30.563 1.00 44.06 117 GLY A N 1
ATOM 962 C CA . GLY A 1 117 ? -0.981 9.023 -30.665 1.00 44.06 117 GLY A CA 1
ATOM 963 C C . GLY A 1 117 ? -2.270 9.823 -30.828 1.00 44.06 117 GLY A C 1
ATOM 964 O O . GLY A 1 117 ? -2.917 9.745 -31.869 1.00 44.06 117 GLY A O 1
ATOM 965 N N . VAL A 1 118 ? -2.600 10.614 -29.809 1.00 36.56 118 VAL A N 1
ATOM 966 C CA . VAL A 1 118 ? -3.419 11.828 -29.916 1.00 36.56 118 VAL A CA 1
ATOM 967 C C . VAL A 1 118 ? -2.808 12.828 -28.934 1.00 36.56 118 VAL A C 1
ATOM 969 O O . VAL A 1 118 ? -2.875 12.629 -27.724 1.00 36.56 118 VAL A O 1
ATOM 972 N N . GLU A 1 119 ? -2.137 13.856 -29.448 1.00 44.16 119 GLU A N 1
ATOM 973 C CA . GLU A 1 119 ? -1.545 14.923 -28.638 1.00 44.16 119 GLU A CA 1
ATOM 974 C C . GLU A 1 119 ? -2.575 16.039 -28.415 1.00 44.16 119 GLU A C 1
ATOM 976 O O . GLU A 1 119 ? -3.149 16.542 -29.380 1.00 44.16 119 GLU A O 1
ATOM 981 N N . GLU A 1 120 ? -2.758 16.477 -27.165 1.00 38.06 120 GLU A N 1
ATOM 982 C CA . GLU A 1 120 ? -3.308 17.805 -26.871 1.00 38.06 120 GLU A CA 1
ATOM 983 C C . GLU A 1 120 ? -2.503 18.537 -25.777 1.00 38.06 120 GLU A C 1
ATOM 985 O O . GLU A 1 120 ? -1.893 17.899 -24.911 1.00 38.06 120 GLU A O 1
ATOM 990 N N . PRO A 1 121 ? -2.447 19.884 -25.843 1.00 40.81 121 PRO A N 1
ATOM 991 C CA . PRO A 1 121 ? -1.337 20.666 -25.311 1.00 40.81 121 PRO A CA 1
ATOM 992 C C . PRO A 1 121 ? -1.477 21.109 -23.846 1.00 40.81 121 PRO A C 1
ATOM 994 O O . PRO A 1 121 ? -2.556 21.297 -23.286 1.00 40.81 121 PRO A O 1
ATOM 997 N N . ALA A 1 122 ? -0.308 21.348 -23.251 1.00 47.56 122 ALA A N 1
ATOM 998 C CA . ALA A 1 122 ? -0.078 21.725 -21.863 1.00 47.56 122 ALA A CA 1
ATOM 999 C C . ALA A 1 122 ? -0.742 23.052 -21.435 1.00 47.56 122 ALA A C 1
ATOM 1001 O O . ALA A 1 122 ? -0.481 24.114 -22.001 1.00 47.56 122 ALA A O 1
ATOM 1002 N N . SER A 1 123 ? -1.504 23.003 -20.335 1.00 48.34 123 SER A N 1
ATOM 1003 C CA . SER A 1 123 ? -2.036 24.171 -19.621 1.00 48.34 123 SER A CA 1
ATOM 1004 C C . SER A 1 123 ? -1.200 24.476 -18.373 1.00 48.34 123 SER A C 1
ATOM 1006 O O . SER A 1 123 ? -1.086 23.667 -17.452 1.00 48.34 123 SER A O 1
ATOM 1008 N N . LYS A 1 124 ? -0.594 25.667 -18.350 1.00 58.00 124 LYS A N 1
ATOM 1009 C CA . LYS A 1 124 ? 0.194 26.210 -17.238 1.00 58.00 124 LYS A CA 1
ATOM 1010 C C . LYS A 1 124 ? -0.745 26.976 -16.302 1.00 58.00 124 LYS A C 1
ATOM 1012 O O . LYS A 1 124 ? -1.215 28.049 -16.667 1.00 58.00 124 LYS A O 1
ATOM 1017 N N . LYS A 1 125 ? -1.009 26.451 -15.101 1.00 48.84 125 LYS A N 1
ATOM 1018 C CA . LYS A 1 125 ? -1.883 27.098 -14.109 1.00 48.84 125 LYS A CA 1
ATOM 1019 C C . LYS A 1 125 ? -1.071 27.793 -13.013 1.00 48.84 125 LYS A C 1
ATOM 1021 O O . LYS A 1 125 ? -0.239 27.183 -12.348 1.00 48.84 125 LYS A O 1
ATOM 1026 N N . ASN A 1 126 ? -1.315 29.090 -12.878 1.00 61.66 126 ASN A N 1
ATOM 1027 C CA . ASN A 1 126 ? -0.901 29.975 -11.797 1.00 61.66 126 ASN A CA 1
ATOM 1028 C C . ASN A 1 126 ? -1.894 29.876 -10.628 1.00 61.66 126 ASN A C 1
ATOM 1030 O O . ASN A 1 126 ? -3.110 29.836 -10.819 1.00 61.66 126 ASN A O 1
ATOM 1034 N N . ASN A 1 127 ? -1.366 29.816 -9.407 1.00 59.75 127 ASN A N 1
ATOM 1035 C CA . ASN A 1 127 ? -2.141 29.491 -8.215 1.00 59.75 127 ASN A CA 1
ATOM 1036 C C . ASN A 1 127 ? -2.361 30.732 -7.357 1.00 59.75 127 ASN A C 1
ATOM 1038 O O . ASN A 1 127 ? -1.529 31.068 -6.517 1.00 59.75 127 ASN A O 1
ATOM 1042 N N . ASN A 1 128 ? -3.512 31.374 -7.537 1.00 57.47 128 ASN A N 1
ATOM 1043 C CA . ASN A 1 128 ? -4.022 32.384 -6.618 1.00 57.47 128 ASN A CA 1
ATOM 1044 C C . ASN A 1 128 ? -5.520 32.615 -6.860 1.00 57.47 128 ASN A C 1
ATOM 1046 O O . ASN A 1 128 ? -5.885 33.605 -7.483 1.00 57.47 128 ASN A O 1
ATOM 1050 N N . LEU A 1 129 ? -6.382 31.703 -6.367 1.00 57.81 129 LEU A N 1
ATOM 1051 C CA . LEU A 1 129 ? -7.827 31.966 -6.238 1.00 57.81 129 LEU A CA 1
ATOM 1052 C C . LEU A 1 129 ? -8.622 30.924 -5.407 1.00 57.81 129 LEU A C 1
ATOM 1054 O O . LEU A 1 129 ? -9.412 30.200 -5.993 1.00 57.81 129 LEU A O 1
ATOM 1058 N N . ILE A 1 130 ? -8.500 30.833 -4.072 1.00 50.56 130 ILE A N 1
ATOM 1059 C CA . ILE A 1 130 ? -9.575 30.225 -3.240 1.00 50.56 130 ILE A CA 1
ATOM 1060 C C . ILE A 1 130 ? -9.620 30.873 -1.839 1.00 50.56 130 ILE A C 1
ATOM 1062 O O . ILE A 1 130 ? -9.092 30.330 -0.877 1.00 50.56 130 ILE A O 1
ATOM 1066 N N . ILE A 1 131 ? -10.285 32.027 -1.707 1.00 54.50 131 ILE A N 1
ATOM 1067 C CA . ILE A 1 131 ? -10.774 32.552 -0.405 1.00 54.50 131 ILE A CA 1
ATOM 1068 C C . ILE A 1 131 ? -12.326 32.531 -0.362 1.00 54.50 131 ILE A C 1
ATOM 1070 O O . ILE A 1 131 ? -12.958 33.049 0.546 1.00 54.50 131 ILE A O 1
ATOM 1074 N N . GLY A 1 132 ? -12.987 31.853 -1.309 1.00 57.31 132 GLY A N 1
ATOM 1075 C CA . GLY A 1 132 ? -14.456 31.837 -1.413 1.00 57.31 132 GLY A CA 1
ATOM 1076 C C . GLY A 1 132 ? -15.206 30.673 -0.743 1.00 57.31 132 GLY A C 1
ATOM 1077 O O . GLY A 1 132 ? -16.431 30.692 -0.746 1.00 57.31 132 GLY A O 1
ATOM 1078 N N . LEU A 1 133 ? -14.538 29.643 -0.200 1.00 50.50 133 LEU A N 1
ATOM 1079 C CA . LEU A 1 133 ? -15.215 28.376 0.165 1.00 50.50 133 LEU A CA 1
ATOM 1080 C C . LEU A 1 133 ? -15.541 28.181 1.655 1.00 50.50 133 LEU A C 1
ATOM 1082 O O . LEU A 1 133 ? -16.342 27.307 1.979 1.00 50.50 133 LEU A O 1
ATOM 1086 N N . ILE A 1 134 ? -14.999 28.999 2.563 1.00 56.53 134 ILE A N 1
ATOM 1087 C CA . ILE A 1 134 ? -15.272 28.845 4.007 1.00 56.53 134 ILE A CA 1
ATOM 1088 C C . ILE A 1 134 ? -16.718 29.265 4.346 1.00 56.53 134 ILE A C 1
ATOM 1090 O O . ILE A 1 134 ? -17.351 28.663 5.211 1.00 56.53 134 ILE A O 1
ATOM 1094 N N . GLY A 1 135 ? -17.290 30.227 3.610 1.00 57.25 135 GLY A N 1
ATOM 1095 C CA . GLY A 1 135 ? -18.664 30.696 3.832 1.00 57.25 135 GLY A CA 1
ATOM 1096 C C . GLY A 1 135 ? -19.747 29.686 3.432 1.00 57.25 135 GLY A C 1
ATOM 1097 O O . GLY A 1 135 ? -20.722 29.513 4.157 1.00 57.25 135 GLY A O 1
ATOM 1098 N N . ALA A 1 136 ? -19.572 28.969 2.317 1.00 61.31 136 ALA A N 1
ATOM 1099 C CA . ALA A 1 136 ? -20.589 28.040 1.813 1.00 61.31 136 ALA A CA 1
ATOM 1100 C C . ALA A 1 136 ? -20.747 26.793 2.704 1.00 61.31 136 ALA A C 1
ATOM 1102 O O . ALA A 1 136 ? -21.862 26.320 2.914 1.00 61.31 136 ALA A O 1
ATOM 1103 N N . GLY A 1 137 ? -19.645 26.302 3.285 1.00 70.38 137 GLY A N 1
ATOM 1104 C CA . GLY A 1 137 ? -19.680 25.176 4.222 1.00 70.38 137 GLY A CA 1
ATOM 1105 C C . GLY A 1 137 ? -20.448 25.502 5.505 1.00 70.38 137 GLY A C 1
ATOM 1106 O O . GLY A 1 137 ? -21.276 24.705 5.941 1.00 70.38 137 GLY A O 1
ATOM 1107 N N . ALA A 1 138 ? -20.244 26.697 6.069 1.00 76.44 138 ALA A N 1
ATOM 1108 C CA . ALA A 1 138 ? -20.938 27.128 7.284 1.00 76.44 138 ALA A CA 1
ATOM 1109 C C . ALA A 1 138 ? -22.460 27.249 7.081 1.00 76.44 138 ALA A C 1
ATOM 1111 O O . ALA A 1 138 ? -23.228 26.851 7.955 1.00 76.44 138 ALA A O 1
ATOM 1112 N N . VAL A 1 139 ? -22.905 27.730 5.913 1.00 82.94 139 VAL A N 1
ATOM 1113 C CA . VAL A 1 139 ? -24.337 27.862 5.589 1.00 82.94 139 VAL A CA 1
ATOM 1114 C C . VAL A 1 139 ? -25.007 26.495 5.435 1.00 82.94 139 VAL A C 1
ATOM 1116 O O . VAL A 1 139 ? -26.111 26.301 5.938 1.00 82.94 139 VAL A O 1
ATOM 1119 N N . ILE A 1 140 ? -24.335 25.524 4.807 1.00 84.94 140 ILE A N 1
ATOM 1120 C CA . ILE A 1 140 ? -24.868 24.160 4.660 1.00 84.94 140 ILE A CA 1
ATOM 1121 C C . ILE A 1 140 ? -24.968 23.469 6.026 1.00 84.94 140 ILE A C 1
ATOM 1123 O O . ILE A 1 140 ? -25.997 22.871 6.330 1.00 84.94 140 ILE A O 1
ATOM 1127 N N . VAL A 1 141 ? -23.945 23.591 6.879 1.00 86.81 141 VAL A N 1
ATOM 1128 C CA . VAL A 1 141 ? -23.971 23.009 8.233 1.00 86.81 141 VAL A CA 1
ATOM 1129 C C . VAL A 1 141 ? -25.075 23.641 9.084 1.00 86.81 141 VAL A C 1
ATOM 1131 O O . VAL A 1 141 ? -25.828 22.918 9.731 1.00 86.81 141 VAL A O 1
ATOM 1134 N N . ALA A 1 142 ? -25.236 24.967 9.038 1.00 87.75 142 ALA A N 1
ATOM 1135 C CA . ALA A 1 142 ? -26.317 25.653 9.743 1.00 87.75 142 ALA A CA 1
ATOM 1136 C C . ALA A 1 142 ? -27.706 25.218 9.241 1.00 87.75 142 ALA A C 1
ATOM 1138 O O . ALA A 1 142 ? -28.590 24.955 10.052 1.00 87.75 142 ALA A O 1
ATOM 1139 N N . ALA A 1 143 ? -27.892 25.069 7.924 1.00 88.81 143 ALA A N 1
ATOM 1140 C CA . ALA A 1 143 ? -29.148 24.592 7.346 1.00 88.81 143 ALA A CA 1
ATOM 1141 C C . ALA A 1 143 ? -29.480 23.152 7.774 1.00 88.81 143 ALA A C 1
ATOM 1143 O O . ALA A 1 143 ? -30.629 22.864 8.104 1.00 88.81 143 ALA A O 1
ATOM 1144 N N . VAL A 1 144 ? -28.483 22.261 7.833 1.00 89.75 144 VAL A N 1
ATOM 1145 C CA . VAL A 1 144 ? -28.661 20.881 8.319 1.00 89.75 144 VAL A CA 1
ATOM 1146 C C . VAL A 1 144 ? -29.011 20.860 9.808 1.00 89.75 144 VAL A C 1
ATOM 1148 O O . VAL A 1 144 ? -29.914 20.129 10.204 1.00 89.75 144 VAL A O 1
ATOM 1151 N N . LEU A 1 145 ? -28.358 21.686 10.632 1.00 89.00 145 LEU A N 1
ATOM 1152 C CA . LEU A 1 145 ? -28.676 21.784 12.060 1.00 89.00 145 LEU A CA 1
ATOM 1153 C C . LEU A 1 145 ? -30.092 22.321 12.298 1.00 89.00 145 LEU A C 1
ATOM 1155 O O . LEU A 1 145 ? -30.824 21.754 13.107 1.00 89.00 145 LEU A O 1
ATOM 1159 N N . ILE A 1 146 ? -30.510 23.352 11.557 1.00 88.50 146 ILE A N 1
ATOM 1160 C CA . ILE A 1 146 ? -31.883 23.875 11.614 1.00 88.50 146 ILE A CA 1
ATOM 1161 C C . ILE A 1 146 ? -32.879 22.797 11.171 1.00 88.50 146 ILE A C 1
ATOM 1163 O O . ILE A 1 146 ? -33.909 22.616 11.813 1.00 88.50 146 ILE A O 1
ATOM 1167 N N . PHE A 1 147 ? -32.577 22.037 10.118 1.00 88.50 147 PHE A N 1
ATOM 1168 C CA . PHE A 1 147 ? -33.448 20.967 9.630 1.00 88.50 147 PHE A CA 1
ATOM 1169 C C . PHE A 1 147 ? -33.601 19.813 10.632 1.00 88.50 147 PHE A C 1
ATOM 1171 O O . PHE A 1 147 ? -34.706 19.314 10.825 1.00 88.50 147 PHE A O 1
ATOM 1178 N N . ILE A 1 148 ? -32.517 19.404 11.300 1.00 85.44 148 ILE A N 1
ATOM 1179 C CA . ILE A 1 148 ? -32.572 18.378 12.354 1.00 85.44 148 ILE A CA 1
ATOM 1180 C C . ILE A 1 148 ? -33.390 18.889 13.545 1.00 85.44 148 ILE A C 1
ATOM 1182 O O . ILE A 1 148 ? -34.244 18.170 14.055 1.00 85.44 148 ILE A O 1
ATOM 1186 N N . PHE A 1 149 ? -33.170 20.138 13.962 1.00 81.75 149 PHE A N 1
ATOM 1187 C CA . PHE A 1 149 ? -33.852 20.722 15.116 1.00 81.75 149 PHE A CA 1
ATOM 1188 C C . PHE A 1 149 ? -35.348 20.980 14.867 1.00 81.75 149 PHE A C 1
ATOM 1190 O O . PHE A 1 149 ? -36.167 20.761 15.751 1.00 81.75 149 PHE A O 1
ATOM 1197 N N . THR A 1 150 ? -35.725 21.394 13.655 1.00 81.06 150 THR A N 1
ATOM 1198 C CA . THR A 1 150 ? -37.128 21.681 13.288 1.00 81.06 150 THR A CA 1
ATOM 1199 C C . THR A 1 150 ? -37.966 20.435 13.013 1.00 81.06 150 THR A C 1
ATOM 1201 O O . THR A 1 150 ? -39.186 20.528 12.987 1.00 81.06 150 THR A O 1
ATOM 1204 N N . ARG A 1 151 ? -37.346 19.265 12.815 1.00 79.50 151 ARG A N 1
ATOM 1205 C CA . ARG A 1 151 ? -38.062 17.996 12.599 1.00 79.50 151 ARG A CA 1
ATOM 1206 C C . ARG A 1 151 ? -38.370 17.215 13.868 1.00 79.50 151 ARG A C 1
ATOM 1208 O O . ARG A 1 151 ? -39.060 16.203 13.792 1.00 79.50 151 ARG A O 1
ATOM 1215 N N . ASN A 1 152 ? -37.845 17.650 15.005 1.00 72.06 152 ASN A N 1
ATOM 1216 C CA . ASN A 1 152 ? -37.959 16.922 16.256 1.00 72.06 152 ASN A CA 1
ATOM 1217 C C . ASN A 1 152 ? -39.124 17.486 17.088 1.00 72.06 152 ASN A C 1
ATOM 1219 O O . ASN A 1 152 ? -38.906 18.147 18.100 1.00 72.06 152 ASN A O 1
ATOM 1223 N N . GLU A 1 153 ? -40.363 17.269 16.636 1.00 74.38 153 GLU A N 1
ATOM 1224 C CA . GLU A 1 153 ? -41.550 17.573 17.446 1.00 74.38 153 GLU A CA 1
ATOM 1225 C C . GLU A 1 153 ? -41.717 16.485 18.522 1.00 74.38 153 GLU A C 1
ATOM 1227 O O . GLU A 1 153 ? -41.783 15.302 18.177 1.00 74.38 153 GLU A O 1
ATOM 1232 N N . PRO A 1 154 ? -41.744 16.831 19.825 1.00 67.50 154 PRO A N 1
ATOM 1233 C CA . PRO A 1 154 ? -42.018 15.851 20.863 1.00 67.50 154 PRO A CA 1
ATOM 1234 C C . PRO A 1 154 ? -43.469 15.386 20.728 1.00 67.50 154 PRO A C 1
ATOM 1236 O O . PRO A 1 154 ? -44.394 16.196 20.765 1.00 67.50 154 PRO A O 1
ATOM 1239 N N . GLU A 1 155 ? -43.670 14.081 20.581 1.00 72.44 155 GLU A N 1
ATOM 1240 C CA . GLU A 1 155 ? -44.997 13.475 20.610 1.00 72.44 155 GLU A CA 1
ATOM 1241 C C . GLU A 1 155 ? -45.596 13.677 22.012 1.00 72.44 155 GLU A C 1
ATOM 1243 O O . GLU A 1 155 ? -45.212 13.016 22.978 1.00 72.44 155 GLU A O 1
ATOM 1248 N N . ILE A 1 156 ? -46.484 14.666 22.154 1.00 71.38 156 ILE A N 1
ATOM 1249 C CA . ILE A 1 156 ? -47.184 14.932 23.413 1.00 71.38 156 ILE A CA 1
ATOM 1250 C C . ILE A 1 156 ? -48.260 13.859 23.565 1.00 71.38 156 ILE A C 1
ATOM 1252 O O . ILE A 1 156 ? -49.305 13.928 22.915 1.00 71.38 156 ILE A O 1
ATOM 1256 N N . ILE A 1 157 ? -48.014 12.885 24.441 1.00 72.69 157 ILE A N 1
ATOM 1257 C CA . ILE A 1 157 ? -49.034 11.933 24.883 1.00 72.69 157 ILE A CA 1
ATOM 1258 C C . ILE A 1 157 ? -50.093 12.741 25.643 1.00 72.69 157 ILE A C 1
ATOM 1260 O O . ILE A 1 157 ? -49.868 13.173 26.772 1.00 72.69 157 ILE A O 1
ATOM 12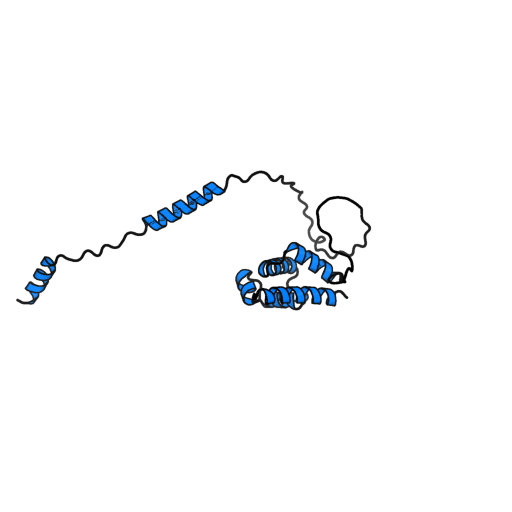64 N N . LYS A 1 158 ? -51.234 13.009 25.000 1.00 74.88 158 LYS A N 1
ATOM 1265 C CA . LYS A 1 158 ? -52.405 13.566 25.681 1.00 74.88 158 LYS A CA 1
ATOM 1266 C C . LYS A 1 158 ? -53.057 12.435 26.468 1.00 74.88 158 LYS A C 1
ATOM 1268 O O . LYS A 1 158 ? -53.667 11.552 25.875 1.00 74.88 158 LYS A O 1
ATOM 1273 N N . GLU A 1 159 ? -52.883 12.446 27.783 1.00 75.25 159 GLU A N 1
ATOM 1274 C CA . GLU A 1 159 ? -53.629 11.560 28.676 1.00 75.25 159 GLU A CA 1
ATOM 1275 C C . GLU A 1 159 ? -55.109 11.963 28.664 1.00 75.25 159 GLU A C 1
ATOM 1277 O O . GLU A 1 159 ? -55.429 13.157 28.656 1.00 75.25 159 GLU A O 1
ATOM 1282 N N . ASN A 1 160 ? -56.009 10.976 28.632 1.00 78.81 160 ASN A N 1
ATOM 1283 C CA . ASN A 1 160 ? -57.441 11.248 28.706 1.00 78.81 160 ASN A CA 1
ATOM 1284 C C . ASN A 1 160 ? -57.781 11.813 30.098 1.00 78.81 160 ASN A C 1
ATOM 1286 O O . ASN A 1 160 ? -57.218 11.328 31.087 1.00 78.81 160 ASN A O 1
ATOM 1290 N N . PRO A 1 161 ? -58.668 12.819 30.216 1.00 82.06 161 PRO A N 1
ATOM 1291 C CA . PRO A 1 161 ? -59.072 13.345 31.514 1.00 82.06 161 PRO A CA 1
ATOM 1292 C C . PRO A 1 161 ? -59.616 12.229 32.410 1.00 82.06 161 PRO A C 1
ATOM 1294 O O . PRO A 1 161 ? -60.385 11.381 31.962 1.00 82.06 161 PRO A O 1
ATOM 1297 N N . TYR A 1 162 ? -59.255 12.253 33.695 1.00 74.50 162 TYR A N 1
ATOM 1298 C CA . TYR A 1 162 ? -59.702 11.252 34.674 1.00 74.50 162 TYR A CA 1
ATOM 1299 C C . TYR A 1 162 ? -61.228 11.093 34.723 1.00 74.50 162 TYR A C 1
ATOM 1301 O O . TYR A 1 162 ? -61.717 10.001 34.988 1.00 74.50 162 TYR A O 1
ATOM 1309 N N . GLU A 1 163 ? -61.968 12.167 34.450 1.00 78.56 163 GLU A N 1
ATOM 1310 C CA . GLU A 1 163 ? -63.434 12.179 34.419 1.00 78.56 163 GLU A CA 1
ATOM 1311 C C . GLU A 1 163 ? -64.000 11.254 33.328 1.00 78.56 163 GLU A C 1
ATOM 1313 O O . GLU A 1 163 ? -64.941 10.512 33.587 1.00 78.56 163 GLU A O 1
ATOM 1318 N N . GLU A 1 164 ? -63.364 11.197 32.156 1.00 76.12 164 GLU A N 1
ATOM 1319 C CA . GLU A 1 164 ? -63.805 10.370 31.022 1.00 76.12 164 GLU A CA 1
ATOM 1320 C C . GLU A 1 164 ? -63.575 8.870 31.286 1.00 76.12 164 GLU A C 1
ATOM 1322 O O . GLU A 1 164 ? -64.377 8.019 30.910 1.00 76.12 164 GLU A O 1
ATOM 1327 N N . ILE A 1 165 ? -62.516 8.542 32.035 1.00 73.81 165 ILE A N 1
ATOM 1328 C CA . ILE A 1 165 ? -62.210 7.172 32.480 1.00 73.81 165 ILE A CA 1
ATOM 1329 C C . ILE A 1 165 ? -63.226 6.690 33.530 1.00 73.81 165 ILE A C 1
ATOM 1331 O O . ILE A 1 165 ? -63.468 5.487 33.658 1.00 73.81 165 ILE A O 1
ATOM 1335 N N . LEU A 1 166 ? -63.805 7.604 34.315 1.00 74.88 166 LEU A N 1
ATOM 1336 C CA . LEU A 1 166 ? -64.814 7.263 35.318 1.00 74.88 166 LEU A CA 1
ATOM 1337 C C . LEU A 1 166 ? -66.172 6.984 34.676 1.00 74.88 166 LEU A C 1
ATOM 1339 O O . LEU A 1 166 ? -66.803 6.011 35.078 1.00 74.88 166 LEU A O 1
ATOM 1343 N N . GLU A 1 167 ? -66.575 7.768 33.673 1.00 73.56 167 GLU A N 1
ATOM 1344 C CA . GLU A 1 167 ? -67.818 7.536 32.921 1.00 73.56 167 GLU A CA 1
ATOM 1345 C C . GLU A 1 167 ? -67.782 6.200 32.159 1.00 73.56 167 GLU A C 1
ATOM 1347 O O . GLU A 1 167 ? -68.697 5.387 32.283 1.00 73.56 167 GLU A O 1
ATOM 1352 N N . GLU A 1 168 ? -66.681 5.902 31.459 1.00 72.12 168 GLU A N 1
ATOM 1353 C CA . GLU A 1 168 ? -66.538 4.636 30.722 1.00 72.12 168 GLU A CA 1
ATOM 1354 C C . GLU A 1 168 ? -66.560 3.407 31.651 1.00 72.12 168 GLU A C 1
ATOM 1356 O O . GLU A 1 168 ? -67.053 2.335 31.289 1.00 72.12 168 GLU A O 1
ATOM 1361 N N . ASN A 1 169 ? -66.036 3.545 32.873 1.00 71.19 169 ASN A N 1
ATOM 1362 C CA . ASN A 1 169 ? -66.060 2.462 33.850 1.00 71.19 169 ASN A CA 1
ATOM 1363 C C . ASN A 1 169 ? -67.375 2.384 34.627 1.00 71.19 169 ASN A C 1
ATOM 1365 O O . ASN A 1 169 ? -67.734 1.280 35.026 1.00 71.19 169 ASN A O 1
ATOM 1369 N N . SER A 1 170 ? -68.106 3.482 34.846 1.00 68.44 170 SER A N 1
ATOM 1370 C CA . SER A 1 170 ? -69.400 3.428 35.539 1.00 68.44 170 SER A CA 1
ATOM 1371 C C . SER A 1 170 ? -70.449 2.656 34.742 1.00 68.44 170 SER A C 1
ATOM 1373 O O . SER A 1 170 ? -71.174 1.861 35.334 1.00 68.44 170 SER A O 1
ATOM 1375 N N . ASP A 1 171 ? -70.438 2.774 33.412 1.00 63.91 171 ASP A N 1
ATOM 1376 C CA . ASP A 1 171 ? -71.344 2.036 32.517 1.00 63.91 171 ASP A CA 1
ATOM 1377 C C . ASP A 1 171 ? -71.073 0.520 32.491 1.00 63.91 171 ASP A C 1
ATOM 1379 O O . ASP A 1 171 ? -71.885 -0.268 32.010 1.00 63.91 171 ASP A O 1
ATOM 1383 N N . ARG A 1 172 ? -69.915 0.079 33.001 1.00 63.16 172 ARG A N 1
ATOM 1384 C CA . ARG A 1 172 ? -69.532 -1.340 33.068 1.00 63.16 172 ARG A CA 1
ATOM 1385 C C . ARG A 1 172 ? -70.058 -2.044 34.327 1.00 63.16 172 ARG A C 1
ATOM 1387 O O . ARG A 1 172 ? -69.997 -3.274 34.389 1.00 63.16 172 ARG A O 1
ATOM 1394 N N . PHE A 1 173 ? -70.512 -1.294 35.333 1.00 60.72 173 PHE A N 1
ATOM 1395 C CA . PHE A 1 173 ? -70.930 -1.828 36.636 1.00 60.72 173 PHE A CA 1
ATOM 1396 C C . PHE A 1 173 ? -72.443 -1.723 36.919 1.00 60.72 173 PHE A C 1
ATOM 1398 O O . PHE A 1 173 ? -72.858 -2.121 38.010 1.00 60.72 173 PHE A O 1
ATOM 1405 N N . GLU A 1 174 ? -73.252 -1.252 35.963 1.00 57.38 174 GLU A N 1
ATOM 1406 C CA . GLU A 1 174 ? -74.718 -1.444 35.930 1.00 57.38 174 GLU A CA 1
ATOM 1407 C C . GLU A 1 174 ? -75.109 -2.691 35.119 1.00 57.38 174 GLU A C 1
ATOM 1409 O O . GLU A 1 174 ? -76.065 -3.385 35.542 1.00 57.38 174 GLU A O 1
#

Radius of gyration: 31.72 Å; chains: 1; bounding box: 103×44×67 Å